Protein AF-A0A953DQW0-F1 (afdb_monomer)

Sequence (129 aa):
MPAALTRDTVSGEALFILKNLRENGRLGRSNKLADVKSALEPAVSLEFDTYFFFLRKFHYIAMDREAQLRLTPEGEKVIDGEGYDRFAGEVGDFFAEHLQPEEATHSDGEVVLPPPPPPEVLIEEPAMP

Nearest PDB structures (foldseek):
  3vb2-assembly1_B  TM=6.790E-01  e=1.278E+00  Escherichia coli K-12
  4aih-assembly1_B  TM=5.458E-01  e=1.010E+00  Yersinia pseudotuberculosis YPIII
  7pgj-assembly1_A-2  TM=5.811E-01  e=1.525E+00  Streptomyces peucetius
  7phf-assembly1_A  TM=5.642E-01  e=1.525E+00  Streptomyces peucetius
  6jhm-assembly1_B  TM=2.152E-01  e=1.438E+00  Ralstonia pickettii DTP0602

pLDDT: mean 78.78, std 16.94, range [38.53, 92.81]

Structure (mmCIF, N/CA/C/O backbone):
data_AF-A0A953DQW0-F1
#
_entry.id   AF-A0A953DQW0-F1
#
loop_
_atom_site.group_PDB
_atom_site.id
_atom_site.type_symbol
_atom_site.label_atom_id
_atom_site.label_alt_id
_atom_site.label_comp_id
_atom_site.label_asym_id
_atom_site.label_entity_id
_atom_site.label_seq_id
_atom_site.pdbx_PDB_ins_code
_atom_site.Cartn_x
_atom_site.Cartn_y
_ato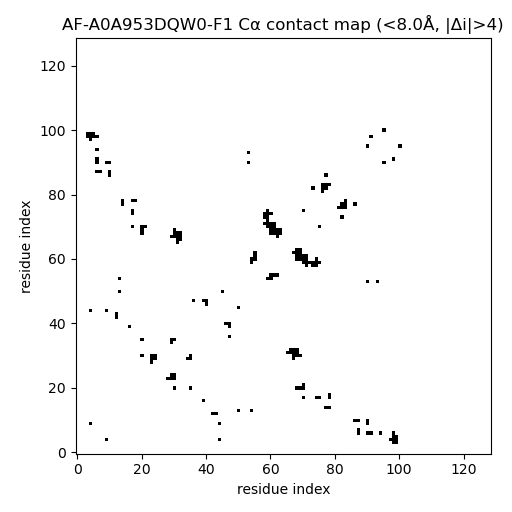m_site.Cartn_z
_atom_site.occupancy
_atom_site.B_iso_or_equiv
_atom_site.auth_seq_id
_atom_site.auth_comp_id
_atom_site.auth_asym_id
_atom_site.auth_atom_id
_atom_site.pdbx_PDB_model_num
ATOM 1 N N . MET A 1 1 ? 14.244 12.041 -17.754 1.00 39.19 1 MET A N 1
ATOM 2 C CA . MET A 1 1 ? 14.339 10.570 -17.761 1.00 39.19 1 MET A CA 1
ATOM 3 C C . MET A 1 1 ? 13.188 10.083 -16.893 1.00 39.19 1 MET A C 1
ATOM 5 O O . MET A 1 1 ? 13.260 10.339 -15.696 1.00 39.19 1 MET A O 1
ATOM 9 N N . PRO A 1 2 ? 12.079 9.560 -17.445 1.00 44.84 2 PRO A N 1
ATOM 10 C CA . PRO A 1 2 ? 11.058 8.941 -16.603 1.00 44.84 2 PRO A CA 1
ATOM 11 C C . PRO A 1 2 ? 11.724 7.763 -15.884 1.00 44.84 2 PRO A C 1
ATOM 13 O O . PRO A 1 2 ? 12.378 6.946 -16.531 1.00 44.84 2 PRO A O 1
ATOM 16 N N . ALA A 1 3 ? 11.681 7.753 -14.553 1.00 51.34 3 ALA A N 1
ATOM 17 C CA . ALA A 1 3 ? 12.229 6.653 -13.777 1.00 51.34 3 ALA A CA 1
ATOM 18 C C . ALA A 1 3 ? 11.446 5.391 -14.153 1.00 51.34 3 ALA A C 1
ATOM 20 O O . ALA A 1 3 ? 10.222 5.380 -14.031 1.00 51.34 3 ALA A O 1
ATOM 21 N N . ALA A 1 4 ? 12.142 4.373 -14.660 1.00 61.75 4 ALA A N 1
ATOM 22 C CA . ALA A 1 4 ? 11.546 3.068 -14.889 1.00 61.75 4 ALA A CA 1
ATOM 23 C C . ALA A 1 4 ? 10.938 2.600 -13.564 1.00 61.75 4 ALA A C 1
ATOM 25 O O . ALA A 1 4 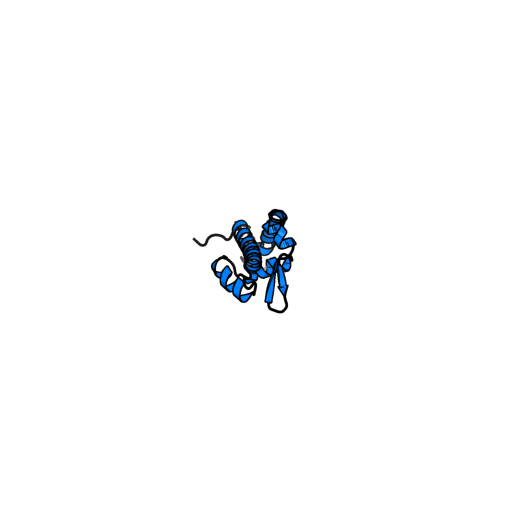? 11.622 2.577 -12.537 1.00 61.75 4 ALA A O 1
ATOM 26 N N . LEU A 1 5 ? 9.641 2.310 -13.573 1.00 76.38 5 LEU A N 1
ATOM 27 C CA . LEU A 1 5 ? 8.954 1.848 -12.383 1.00 76.38 5 LEU A CA 1
ATOM 28 C C . LEU A 1 5 ? 9.442 0.430 -12.083 1.00 76.38 5 LEU A C 1
ATOM 30 O O . LEU A 1 5 ? 9.206 -0.486 -12.870 1.00 76.38 5 LEU A O 1
ATOM 34 N N . THR A 1 6 ? 10.162 0.260 -10.976 1.00 83.62 6 THR A N 1
ATOM 35 C CA . THR A 1 6 ? 10.716 -1.034 -10.571 1.00 83.62 6 THR A CA 1
ATOM 36 C C . THR A 1 6 ? 9.835 -1.701 -9.524 1.00 83.62 6 THR A C 1
ATOM 38 O O . THR A 1 6 ? 9.086 -1.046 -8.793 1.00 83.62 6 THR A O 1
ATOM 41 N N . ARG A 1 7 ? 9.954 -3.028 -9.410 1.00 84.81 7 ARG A N 1
ATOM 42 C CA . ARG A 1 7 ? 9.222 -3.821 -8.414 1.00 84.81 7 ARG A CA 1
ATOM 43 C C . ARG A 1 7 ? 9.473 -3.316 -6.996 1.00 84.81 7 ARG A C 1
ATOM 45 O O . ARG A 1 7 ? 8.535 -3.272 -6.205 1.00 84.81 7 ARG A O 1
ATOM 52 N N . ASP A 1 8 ? 10.701 -2.914 -6.683 1.00 85.00 8 ASP A N 1
ATOM 53 C CA . ASP A 1 8 ? 11.058 -2.325 -5.391 1.00 85.00 8 ASP A CA 1
ATOM 54 C C . ASP A 1 8 ? 10.313 -1.015 -5.119 1.00 85.00 8 ASP A C 1
ATOM 56 O O . ASP A 1 8 ? 9.802 -0.831 -4.013 1.00 85.00 8 ASP A O 1
ATOM 60 N N . THR A 1 9 ? 10.177 -0.137 -6.120 1.00 87.31 9 THR A N 1
ATOM 61 C CA . THR A 1 9 ? 9.404 1.107 -5.986 1.00 87.31 9 THR A CA 1
ATOM 62 C C . THR A 1 9 ? 7.944 0.802 -5.665 1.00 87.31 9 THR A C 1
ATOM 64 O O . THR A 1 9 ? 7.440 1.252 -4.637 1.00 87.31 9 THR A O 1
ATOM 67 N N . VAL A 1 10 ? 7.295 -0.043 -6.471 1.00 88.31 10 VAL A N 1
ATOM 68 C CA . VAL A 1 10 ? 5.877 -0.399 -6.289 1.00 88.31 10 VAL A CA 1
ATOM 69 C C . VAL A 1 10 ? 5.648 -1.112 -4.955 1.00 88.31 10 VAL A C 1
ATOM 71 O O . VAL A 1 10 ? 4.675 -0.833 -4.256 1.00 88.31 10 VAL A O 1
ATOM 74 N N . SER A 1 11 ? 6.563 -2.002 -4.561 1.00 89.81 11 SER A N 1
ATOM 75 C CA . SER A 1 11 ? 6.496 -2.708 -3.276 1.00 89.81 11 SER A CA 1
ATOM 76 C C . SER A 1 11 ? 6.630 -1.736 -2.103 1.00 89.81 11 SER A C 1
ATOM 78 O O . SER A 1 11 ? 5.873 -1.828 -1.136 1.00 89.81 11 SER A O 1
ATOM 80 N N . GLY A 1 12 ? 7.554 -0.776 -2.195 1.00 89.38 12 GLY A N 1
ATOM 81 C CA . GLY A 1 12 ? 7.746 0.266 -1.190 1.00 89.38 12 GLY A CA 1
ATOM 82 C C . GLY A 1 12 ? 6.529 1.179 -1.052 1.00 89.38 12 GLY A C 1
ATOM 83 O O . GLY A 1 12 ? 6.101 1.468 0.065 1.00 89.38 12 GLY A O 1
ATOM 84 N N . GLU A 1 13 ? 5.929 1.576 -2.172 1.00 91.31 13 GLU A N 1
ATOM 85 C CA . GLU A 1 13 ? 4.714 2.395 -2.224 1.00 91.31 13 GLU A CA 1
ATOM 86 C C . GLU A 1 13 ? 3.497 1.647 -1.665 1.00 91.31 13 GLU A C 1
ATOM 88 O O . GLU A 1 13 ? 2.770 2.170 -0.821 1.00 91.31 13 GLU A O 1
ATOM 93 N N . ALA A 1 14 ? 3.308 0.384 -2.050 1.00 90.81 14 ALA A N 1
ATOM 94 C CA . ALA A 1 14 ? 2.233 -0.452 -1.530 1.00 90.81 14 ALA A CA 1
ATOM 95 C C . ALA A 1 14 ? 2.374 -0.681 -0.010 1.00 90.81 14 ALA A C 1
ATOM 97 O O . ALA A 1 14 ? 1.395 -0.589 0.737 1.00 90.81 14 ALA A O 1
ATOM 98 N N . LEU A 1 15 ? 3.601 -0.899 0.476 1.00 91.56 15 LEU A N 1
ATOM 99 C CA . LEU A 1 15 ? 3.903 -0.979 1.906 1.00 91.56 15 LEU A CA 1
ATOM 100 C C . LEU A 1 15 ? 3.646 0.358 2.619 1.00 91.56 15 LEU A C 1
ATOM 102 O O . LEU A 1 15 ? 3.161 0.380 3.753 1.00 91.56 15 LEU A O 1
ATOM 106 N N . PHE A 1 16 ? 3.963 1.476 1.966 1.00 91.19 16 PHE A N 1
ATOM 107 C CA . PHE A 1 16 ? 3.704 2.814 2.487 1.00 91.19 16 PHE A CA 1
ATOM 108 C C . PHE A 1 16 ? 2.205 3.059 2.678 1.00 91.19 16 PHE A C 1
ATOM 110 O O . PHE A 1 16 ? 1.812 3.546 3.738 1.00 91.19 16 PHE A O 1
ATOM 117 N N . ILE A 1 17 ? 1.359 2.631 1.733 1.00 91.81 17 ILE A N 1
ATOM 118 C CA . ILE A 1 17 ? -0.105 2.687 1.877 1.00 91.81 17 ILE A CA 1
ATOM 119 C C . ILE A 1 17 ? -0.557 1.920 3.128 1.00 91.81 17 ILE A C 1
ATOM 121 O O . ILE A 1 17 ? -1.306 2.454 3.949 1.00 91.81 17 ILE A O 1
ATOM 125 N N . LEU A 1 18 ? -0.068 0.692 3.325 1.00 91.94 18 LEU A N 1
ATOM 126 C CA . LEU A 1 18 ? -0.409 -0.128 4.494 1.00 91.94 18 LEU A CA 1
ATOM 127 C C . LEU A 1 18 ? 0.016 0.536 5.815 1.00 91.94 18 LEU A C 1
ATOM 129 O O . LEU A 1 18 ? -0.775 0.614 6.761 1.00 91.94 18 LEU A O 1
ATOM 133 N N . LYS A 1 19 ? 1.242 1.070 5.871 1.00 91.81 19 LYS A N 1
ATOM 134 C CA . LYS A 1 19 ? 1.753 1.827 7.027 1.00 91.81 19 LYS A CA 1
ATOM 135 C C . LYS A 1 19 ? 0.909 3.067 7.311 1.00 91.81 19 LYS A C 1
ATOM 137 O O . LYS A 1 19 ? 0.570 3.312 8.468 1.00 91.81 19 LYS A O 1
ATOM 142 N N . ASN A 1 20 ? 0.514 3.799 6.272 1.00 91.62 20 ASN A N 1
ATOM 143 C CA . ASN A 1 20 ? -0.323 4.986 6.400 1.00 91.62 20 ASN A CA 1
ATOM 144 C C . ASN A 1 20 ? -1.701 4.646 6.987 1.00 91.62 20 ASN A C 1
ATOM 146 O O . ASN A 1 20 ? -2.146 5.307 7.921 1.00 91.62 20 ASN A O 1
ATOM 150 N N . LEU A 1 21 ? -2.336 3.561 6.529 1.00 91.12 21 LEU A N 1
ATOM 151 C CA . LEU A 1 21 ? -3.609 3.081 7.083 1.00 91.12 21 LEU A CA 1
ATOM 152 C C . LEU A 1 21 ? -3.506 2.722 8.573 1.00 91.12 21 LEU A C 1
ATOM 154 O O . LEU A 1 21 ? -4.397 3.077 9.356 1.00 91.12 21 LEU A O 1
ATOM 158 N N . ARG A 1 22 ? -2.419 2.047 8.974 1.00 91.12 22 ARG A N 1
ATOM 159 C CA . ARG A 1 22 ? -2.119 1.727 10.381 1.00 91.12 22 ARG A CA 1
ATOM 160 C C . ARG A 1 22 ? -1.932 2.994 11.211 1.00 91.12 22 ARG A C 1
ATOM 162 O O . ARG A 1 22 ? -2.523 3.120 12.283 1.00 91.12 22 ARG A O 1
ATOM 169 N N . GLU A 1 23 ? -1.126 3.939 10.728 1.00 91.44 23 GLU A N 1
ATOM 170 C CA . GLU A 1 23 ? -0.886 5.208 11.418 1.00 91.44 23 GLU A CA 1
ATOM 171 C C . GLU A 1 23 ? -2.153 6.043 11.549 1.00 91.44 23 GLU A C 1
ATOM 173 O O . GLU A 1 23 ? -2.442 6.529 12.640 1.00 91.44 23 GLU A O 1
ATOM 178 N N . ASN A 1 24 ? -2.942 6.165 10.485 1.00 89.75 24 ASN A N 1
ATOM 179 C CA . ASN A 1 24 ? -4.212 6.875 10.518 1.00 89.75 24 ASN A CA 1
ATOM 180 C C . ASN A 1 24 ? -5.170 6.246 11.529 1.00 89.75 24 ASN A C 1
ATOM 182 O O . ASN A 1 24 ? -5.758 6.967 12.332 1.00 89.75 24 ASN A O 1
ATOM 186 N N . GLY A 1 25 ? -5.254 4.912 11.569 1.00 86.31 25 GLY A N 1
ATOM 187 C CA . GLY A 1 25 ? -6.024 4.198 12.588 1.00 86.31 25 GLY A CA 1
ATOM 188 C C . GLY A 1 25 ? -5.546 4.515 14.009 1.00 86.31 25 GLY A C 1
ATOM 189 O O . GLY A 1 25 ? -6.361 4.785 14.889 1.00 86.31 25 GLY A O 1
ATOM 190 N N . ARG A 1 26 ? -4.226 4.564 14.227 1.00 88.12 26 ARG A N 1
ATOM 191 C CA . ARG A 1 26 ? -3.621 4.886 15.531 1.00 88.12 26 ARG A CA 1
ATOM 192 C C . ARG A 1 26 ? -3.821 6.348 15.944 1.00 88.12 26 ARG A C 1
ATOM 194 O O . ARG A 1 26 ? -3.983 6.633 17.125 1.00 88.12 26 ARG A O 1
ATOM 201 N N . LEU A 1 27 ? -3.780 7.267 14.984 1.00 88.25 27 LEU A N 1
ATOM 202 C CA . LEU A 1 27 ? -3.949 8.708 15.188 1.00 88.25 27 LEU A CA 1
ATOM 203 C C . LEU A 1 27 ? -5.426 9.136 15.214 1.00 88.25 27 LEU A C 1
ATOM 205 O O . LEU A 1 27 ? -5.706 10.312 15.435 1.00 88.25 27 LEU A O 1
ATOM 209 N N . GLY A 1 28 ? -6.364 8.215 14.967 1.00 83.94 28 GLY A 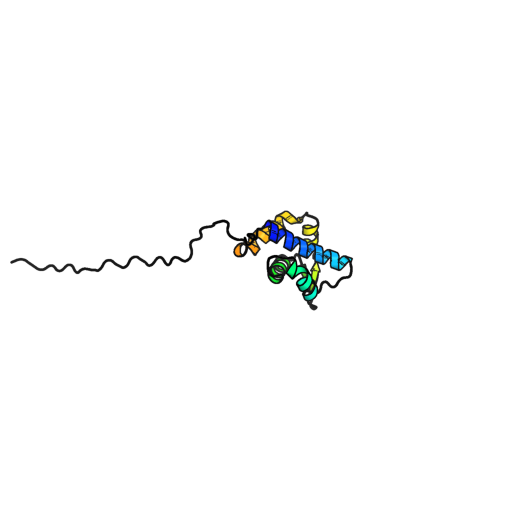N 1
ATOM 210 C CA . GLY A 1 28 ? -7.792 8.523 14.853 1.00 83.94 28 GLY A CA 1
ATOM 211 C C . GLY A 1 28 ? -8.148 9.341 13.606 1.00 83.94 28 GLY A C 1
ATOM 212 O O . GLY A 1 28 ? -9.163 10.034 13.596 1.00 83.94 28 GLY A O 1
ATOM 213 N N . ARG A 1 29 ? -7.313 9.296 12.562 1.00 86.75 29 ARG A N 1
ATOM 214 C CA . ARG A 1 29 ? -7.582 9.930 11.265 1.00 86.75 29 ARG A CA 1
ATOM 215 C C . ARG A 1 29 ? -8.549 9.091 10.432 1.00 86.75 29 ARG A C 1
ATOM 217 O O . ARG A 1 29 ? -8.706 7.886 10.630 1.00 86.75 29 ARG A O 1
ATOM 224 N N . SER A 1 30 ? -9.202 9.746 9.476 1.00 83.88 30 SER A N 1
ATOM 225 C CA . SER A 1 30 ? -10.180 9.096 8.606 1.00 83.88 30 SER A CA 1
ATOM 226 C C . SER A 1 30 ? -9.494 8.171 7.606 1.00 83.88 30 SER A C 1
ATOM 228 O O . SER A 1 30 ? -8.905 8.627 6.640 1.00 83.88 30 SER A O 1
ATOM 230 N N . ASN A 1 31 ? -9.678 6.861 7.752 1.00 90.38 31 ASN A N 1
ATOM 231 C CA . ASN A 1 31 ? -9.301 5.885 6.722 1.00 90.38 31 ASN A CA 1
ATOM 232 C C . ASN A 1 31 ? -10.339 5.794 5.591 1.00 90.38 31 ASN A C 1
ATOM 234 O O . ASN A 1 31 ? -10.612 4.716 5.065 1.00 90.38 31 ASN A O 1
ATOM 238 N N . LYS A 1 32 ? -10.981 6.909 5.234 1.00 91.31 32 LYS A N 1
ATOM 239 C CA . LYS A 1 32 ? -11.910 6.932 4.100 1.00 91.31 32 LYS A CA 1
ATOM 240 C C . LYS A 1 32 ? -11.106 6.872 2.814 1.00 91.31 32 LYS A C 1
ATOM 242 O O . LYS A 1 32 ? -10.129 7.600 2.679 1.00 91.31 32 LYS A O 1
ATOM 247 N N . LEU A 1 33 ? -11.564 6.067 1.859 1.00 89.81 33 LEU A N 1
ATOM 248 C CA . LEU A 1 33 ? -10.918 5.892 0.561 1.00 89.81 33 LEU A CA 1
ATOM 249 C C . LEU A 1 33 ? -10.584 7.238 -0.092 1.00 89.81 33 LEU A C 1
ATOM 251 O O . LEU A 1 33 ? -9.472 7.405 -0.557 1.00 89.81 33 LEU A O 1
ATOM 255 N N . ALA A 1 34 ? -11.503 8.207 -0.067 1.00 90.56 34 ALA A N 1
ATOM 256 C CA . ALA A 1 34 ? -11.286 9.530 -0.657 1.00 90.56 34 ALA A CA 1
ATOM 257 C C . ALA A 1 34 ? -10.142 10.324 0.003 1.00 90.56 34 ALA A C 1
ATOM 259 O O . ALA A 1 34 ? -9.375 10.979 -0.695 1.00 90.56 34 ALA A O 1
ATOM 260 N N . ASP A 1 35 ? -10.021 10.255 1.331 1.00 89.69 35 ASP A N 1
ATOM 261 C CA . ASP A 1 35 ? -8.984 10.967 2.089 1.00 89.69 35 ASP A CA 1
ATOM 262 C C . ASP A 1 35 ? -7.618 10.309 1.870 1.00 89.69 35 ASP A C 1
ATOM 264 O O . ASP A 1 35 ? -6.653 10.963 1.486 1.00 89.69 35 ASP A O 1
ATOM 268 N N . VAL A 1 36 ? -7.582 8.979 1.997 1.00 90.12 36 VAL A N 1
ATOM 269 C CA . VAL A 1 36 ? -6.384 8.166 1.768 1.00 90.12 36 VAL A CA 1
ATOM 270 C C . VAL A 1 36 ? -5.909 8.299 0.323 1.00 90.12 36 VAL A C 1
ATOM 272 O O . VAL A 1 36 ? -4.722 8.510 0.098 1.00 90.12 36 VAL A O 1
ATOM 275 N N . LYS A 1 37 ? -6.828 8.244 -0.648 1.00 90.00 37 LYS A N 1
ATOM 276 C CA . LYS A 1 37 ? -6.538 8.475 -2.064 1.00 90.00 37 LYS A CA 1
ATOM 277 C C . LYS A 1 37 ? -5.945 9.865 -2.249 1.00 90.00 37 LYS A C 1
ATOM 279 O O . LYS A 1 37 ? -4.811 9.961 -2.678 1.00 90.00 37 LYS A O 1
ATOM 284 N N . SER A 1 38 ? -6.623 10.929 -1.821 1.00 90.12 38 SER A N 1
ATOM 285 C CA . SER A 1 38 ? -6.111 12.296 -1.999 1.00 90.12 38 SER A CA 1
ATOM 286 C C . SER A 1 38 ? -4.761 12.550 -1.312 1.00 90.12 38 SER A C 1
ATOM 288 O O . SER A 1 38 ? -3.998 13.392 -1.781 1.00 90.12 38 SER A O 1
ATOM 290 N N . ALA A 1 39 ? -4.468 11.866 -0.202 1.00 88.62 39 ALA A N 1
ATOM 291 C CA . ALA A 1 39 ? -3.211 12.009 0.527 1.00 88.62 39 ALA A CA 1
ATOM 292 C C . ALA A 1 39 ? -2.060 11.198 -0.088 1.00 88.62 39 ALA A C 1
ATOM 294 O O . ALA A 1 39 ? -0.915 11.648 -0.057 1.00 88.62 39 ALA A O 1
ATOM 295 N N . LEU A 1 40 ? -2.350 10.004 -0.617 1.00 88.88 40 LEU A N 1
ATOM 296 C CA . LEU A 1 40 ? -1.344 9.071 -1.131 1.00 88.88 40 LEU A CA 1
ATOM 297 C C . LEU A 1 40 ? -1.146 9.164 -2.641 1.00 88.88 40 LEU A C 1
ATOM 299 O O . LEU A 1 40 ? -0.062 8.850 -3.104 1.00 88.88 40 LEU A O 1
ATOM 303 N N . GLU A 1 41 ? -2.131 9.649 -3.393 1.00 87.50 41 GLU A N 1
ATOM 304 C CA . GLU A 1 41 ? -2.062 9.892 -4.839 1.00 87.50 41 GLU A CA 1
ATOM 305 C C . GLU A 1 41 ? -0.846 10.731 -5.279 1.00 87.50 41 GLU A C 1
ATOM 307 O O . GLU A 1 41 ? -0.207 10.338 -6.247 1.00 87.50 41 GLU A O 1
ATOM 312 N N . PRO A 1 42 ? -0.419 11.804 -4.576 1.00 87.06 42 PRO A N 1
ATOM 313 C CA . PRO A 1 42 ? 0.829 12.499 -4.914 1.00 87.06 42 PRO A CA 1
ATOM 314 C C . PRO A 1 42 ? 2.104 11.777 -4.438 1.00 87.06 42 PRO A C 1
ATOM 316 O O . PRO A 1 42 ? 3.205 12.202 -4.784 1.00 87.06 42 PRO A O 1
ATOM 319 N N . ALA A 1 43 ? 1.979 10.747 -3.597 1.00 83.94 43 ALA A N 1
ATOM 320 C CA . ALA A 1 43 ? 3.095 10.009 -3.003 1.00 83.94 43 ALA A CA 1
ATOM 321 C C . ALA A 1 43 ? 3.396 8.682 -3.718 1.00 83.94 43 ALA A C 1
ATOM 323 O O . ALA A 1 43 ? 4.409 8.057 -3.408 1.00 83.94 43 ALA A O 1
ATOM 324 N N . VAL A 1 44 ? 2.525 8.256 -4.635 1.00 86.31 44 VAL A N 1
ATOM 325 C CA . VAL A 1 44 ? 2.688 7.043 -5.437 1.00 86.31 44 VAL A CA 1
ATOM 326 C C . VAL A 1 44 ? 2.912 7.381 -6.908 1.00 86.31 44 VAL A C 1
ATOM 328 O O . VAL A 1 44 ? 2.478 8.418 -7.404 1.00 86.31 44 VAL A O 1
ATOM 331 N N . SER A 1 45 ? 3.602 6.490 -7.608 1.00 84.19 45 SER A N 1
ATOM 332 C CA . SER A 1 45 ? 3.969 6.656 -9.013 1.00 84.19 45 SER A CA 1
ATOM 333 C C . SER A 1 45 ? 2.879 6.159 -9.970 1.00 84.19 45 SER A C 1
ATOM 335 O O . SER A 1 45 ? 2.783 6.659 -11.089 1.00 84.19 45 SER A O 1
ATOM 337 N N . LEU A 1 46 ? 2.057 5.190 -9.545 1.00 85.12 46 LEU A N 1
ATOM 338 C CA . LEU A 1 46 ? 0.871 4.718 -10.276 1.00 85.12 46 LEU A CA 1
ATOM 339 C C . LEU A 1 46 ? -0.426 5.240 -9.651 1.00 85.12 46 LEU A C 1
ATOM 341 O O . LEU A 1 46 ? -0.434 5.800 -8.560 1.00 85.12 46 LEU A O 1
ATOM 345 N N . GLU A 1 47 ? -1.552 4.997 -10.320 1.00 88.31 47 GLU A N 1
ATOM 346 C CA . GLU A 1 47 ? -2.865 5.311 -9.764 1.00 88.31 47 GLU A CA 1
ATOM 347 C C . GLU A 1 47 ? -3.115 4.550 -8.455 1.00 88.31 47 GLU A C 1
ATOM 349 O O . GLU A 1 47 ? -2.924 3.332 -8.367 1.00 88.31 47 GLU A O 1
ATOM 354 N N . PHE A 1 48 ? -3.599 5.265 -7.434 1.00 89.88 48 PHE A N 1
ATOM 355 C CA . PHE A 1 48 ? -3.936 4.677 -6.135 1.00 89.88 48 PHE A CA 1
ATOM 356 C C . PHE A 1 48 ? -4.917 3.502 -6.271 1.00 89.88 48 PHE A C 1
ATOM 358 O O . PHE A 1 48 ? -4.812 2.521 -5.535 1.00 89.88 48 PHE A O 1
ATOM 365 N N . ASP A 1 49 ? -5.844 3.577 -7.231 1.00 89.50 49 ASP A N 1
ATOM 366 C CA . ASP A 1 49 ? -6.805 2.511 -7.511 1.00 89.50 49 ASP A CA 1
ATOM 367 C C . ASP A 1 49 ? -6.110 1.182 -7.838 1.00 89.50 49 ASP A C 1
ATOM 369 O O . ASP A 1 49 ? -6.531 0.142 -7.334 1.00 89.50 49 ASP A O 1
ATOM 373 N N . THR A 1 50 ? -5.000 1.199 -8.581 1.00 89.94 50 THR A N 1
ATOM 374 C CA . THR A 1 50 ? -4.228 -0.007 -8.922 1.00 89.94 50 THR A CA 1
ATOM 375 C C . THR A 1 50 ? -3.662 -0.676 -7.670 1.00 89.94 50 THR A C 1
ATOM 377 O O . THR A 1 50 ? -3.832 -1.883 -7.474 1.00 89.94 50 THR A O 1
ATOM 380 N N . TYR A 1 51 ? -3.070 0.103 -6.758 1.00 90.75 51 TYR A N 1
ATOM 381 C CA . TYR A 1 51 ? -2.605 -0.418 -5.469 1.00 90.75 51 TYR A CA 1
ATOM 382 C C . TYR A 1 51 ? -3.763 -0.882 -4.586 1.00 90.75 51 TYR A C 1
ATOM 384 O O . TYR A 1 51 ? -3.664 -1.914 -3.926 1.00 90.75 51 TYR A O 1
ATOM 392 N N . PHE A 1 52 ? -4.884 -0.162 -4.575 1.00 90.94 52 PHE A N 1
ATOM 393 C CA . PHE A 1 52 ? -6.070 -0.560 -3.825 1.00 90.94 52 PHE A CA 1
ATOM 394 C C . PHE A 1 52 ? -6.622 -1.906 -4.312 1.00 90.94 52 PHE A C 1
ATOM 396 O O . PHE A 1 52 ? -6.930 -2.775 -3.491 1.00 90.94 52 PHE A O 1
ATOM 403 N N . PHE A 1 53 ? -6.709 -2.111 -5.629 1.00 90.56 53 PHE A N 1
ATOM 404 C CA . PHE A 1 53 ? -7.133 -3.381 -6.214 1.00 90.56 53 PHE A CA 1
ATOM 405 C C . PHE A 1 53 ? -6.187 -4.514 -5.844 1.00 90.56 53 PHE A C 1
ATOM 407 O O . PHE A 1 53 ? -6.667 -5.567 -5.429 1.00 90.56 53 PHE A O 1
ATOM 414 N N . PHE A 1 54 ? -4.875 -4.287 -5.917 1.00 91.62 54 PHE A N 1
ATOM 415 C CA . PHE A 1 54 ? -3.871 -5.240 -5.454 1.00 91.62 54 PHE A CA 1
ATOM 416 C C . PHE A 1 54 ? -4.098 -5.616 -3.980 1.00 91.62 54 PHE A C 1
ATOM 418 O O . PHE A 1 54 ? -4.362 -6.774 -3.653 1.00 91.62 54 PHE A O 1
ATOM 425 N N . LEU A 1 55 ? -4.099 -4.626 -3.085 1.00 92.31 55 LEU A N 1
ATOM 426 C CA . LEU A 1 55 ? -4.232 -4.849 -1.646 1.00 92.31 55 LEU A CA 1
ATOM 427 C C . LEU A 1 55 ? -5.552 -5.546 -1.283 1.00 92.31 55 LEU A C 1
ATOM 429 O O . LEU A 1 55 ? -5.593 -6.349 -0.350 1.00 92.31 55 LEU A O 1
ATOM 433 N N . ARG A 1 56 ? -6.633 -5.262 -2.017 1.00 90.50 56 ARG A N 1
ATOM 434 C CA . ARG A 1 56 ? -7.934 -5.909 -1.828 1.00 90.50 56 ARG A CA 1
ATOM 435 C C . ARG A 1 56 ? -7.975 -7.325 -2.406 1.00 90.50 56 ARG A C 1
ATOM 437 O O . ARG A 1 56 ? -8.566 -8.200 -1.778 1.00 90.50 56 ARG A O 1
ATOM 444 N N . LYS A 1 57 ? -7.370 -7.558 -3.575 1.00 90.06 57 LYS A N 1
ATOM 445 C CA . LYS A 1 57 ? -7.307 -8.870 -4.243 1.00 90.06 57 LYS A CA 1
ATOM 446 C C . LYS A 1 57 ? -6.568 -9.894 -3.386 1.00 90.06 57 LYS A C 1
ATOM 448 O O . LYS A 1 57 ? -7.031 -11.021 -3.262 1.00 90.06 57 LYS A O 1
ATOM 453 N N . PHE A 1 58 ? -5.475 -9.477 -2.755 1.00 90.25 58 PHE A N 1
ATOM 454 C CA . PHE A 1 58 ? -4.674 -10.318 -1.862 1.00 90.25 58 PHE A CA 1
ATOM 455 C C . PHE A 1 58 ? -5.094 -10.220 -0.389 1.00 90.25 58 PHE A C 1
ATOM 457 O O . PHE A 1 58 ? -4.374 -10.674 0.491 1.00 90.25 58 PHE A O 1
ATOM 464 N N . HIS A 1 59 ? -6.266 -9.640 -0.106 1.00 91.31 59 HIS A N 1
ATOM 465 C CA . HIS A 1 59 ? -6.850 -9.562 1.236 1.00 91.31 59 HIS A CA 1
ATOM 466 C C . HIS A 1 59 ? -5.991 -8.853 2.301 1.00 91.31 59 HIS A C 1
ATOM 468 O O . HIS A 1 59 ? -6.269 -8.984 3.488 1.00 91.31 59 HIS A O 1
ATOM 474 N N . TYR A 1 60 ? -5.014 -8.028 1.911 1.00 92.62 60 TYR A N 1
ATOM 475 C CA . TYR A 1 60 ? -4.223 -7.215 2.842 1.00 92.62 60 TYR A CA 1
ATOM 476 C C . TYR A 1 60 ? -5.039 -6.083 3.468 1.00 92.62 60 TYR A C 1
ATOM 478 O O . TYR A 1 60 ? -4.828 -5.725 4.632 1.00 92.62 60 TYR A O 1
ATOM 486 N N . ILE A 1 61 ? -6.012 -5.549 2.730 1.00 92.38 61 ILE A N 1
ATOM 487 C CA . ILE A 1 61 ? -6.970 -4.560 3.230 1.00 92.38 61 ILE A CA 1
ATOM 488 C C . ILE A 1 61 ? -8.403 -5.010 2.962 1.00 92.38 61 ILE A C 1
ATOM 490 O O . ILE A 1 61 ? -8.705 -5.685 1.978 1.00 92.38 61 ILE A O 1
ATOM 494 N N . ALA A 1 62 ? -9.308 -4.567 3.825 1.00 91.56 62 ALA A N 1
ATOM 495 C CA . ALA A 1 62 ? -10.742 -4.668 3.635 1.00 91.56 62 ALA A CA 1
ATOM 496 C C . ALA A 1 62 ? -11.335 -3.268 3.451 1.00 91.56 62 ALA A C 1
ATOM 498 O O . ALA A 1 62 ? -10.830 -2.290 3.997 1.00 91.56 62 ALA A O 1
ATOM 499 N N . MET A 1 63 ? -12.432 -3.166 2.706 1.00 90.81 63 MET A N 1
ATOM 500 C CA . MET A 1 63 ? -13.202 -1.928 2.597 1.00 90.81 63 MET A CA 1
ATOM 501 C C . MET A 1 63 ? -14.614 -2.180 3.104 1.00 90.81 63 MET A C 1
ATOM 503 O O . MET A 1 63 ? -15.278 -3.116 2.650 1.00 90.81 63 MET A O 1
ATOM 507 N N . ASP A 1 64 ? -15.056 -1.344 4.035 1.00 88.00 64 ASP A N 1
ATOM 508 C CA . ASP A 1 64 ? -16.411 -1.389 4.576 1.00 88.00 64 ASP A CA 1
ATOM 509 C C . ASP A 1 64 ? -17.4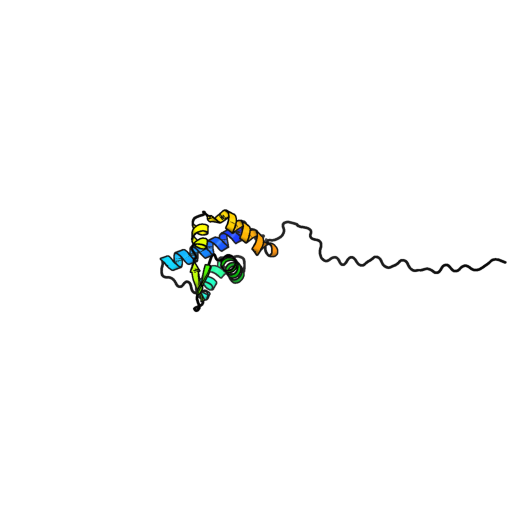24 -0.728 3.616 1.00 88.00 64 ASP A C 1
ATOM 511 O O . ASP A 1 64 ? -17.057 -0.133 2.598 1.00 88.00 64 ASP A O 1
ATOM 515 N N . ARG A 1 65 ? -18.717 -0.804 3.949 1.00 84.06 65 ARG A N 1
ATOM 516 C CA . ARG A 1 65 ? -19.823 -0.227 3.167 1.00 84.06 65 ARG A CA 1
ATOM 517 C C . ARG A 1 65 ? -19.732 1.294 3.031 1.00 84.06 65 ARG A C 1
ATOM 519 O O . ARG A 1 65 ? -20.275 1.850 2.086 1.00 84.06 65 ARG A O 1
ATOM 526 N N . GLU A 1 66 ? -19.016 1.954 3.935 1.00 86.50 66 GLU A N 1
ATOM 527 C CA . GLU A 1 66 ? -18.785 3.405 3.935 1.00 86.50 66 GLU A CA 1
ATOM 528 C C . GLU A 1 66 ? -17.526 3.828 3.153 1.00 86.50 66 GLU A C 1
ATOM 530 O O . GLU A 1 66 ? -17.029 4.940 3.333 1.00 86.50 66 GLU A O 1
ATOM 535 N N . ALA A 1 67 ? -16.968 2.941 2.319 1.00 88.19 67 ALA A N 1
ATOM 536 C CA . ALA A 1 67 ? -15.676 3.138 1.654 1.00 88.19 67 ALA A CA 1
ATOM 537 C C . ALA A 1 67 ? -14.531 3.417 2.648 1.00 88.19 67 ALA A C 1
ATOM 539 O O . ALA A 1 67 ? -13.591 4.157 2.361 1.00 88.19 67 ALA A O 1
ATOM 540 N N . GLN A 1 68 ? -14.615 2.828 3.842 1.00 89.69 68 GLN A N 1
ATOM 541 C CA . GLN A 1 68 ? -13.580 2.931 4.861 1.00 89.69 68 GLN A CA 1
A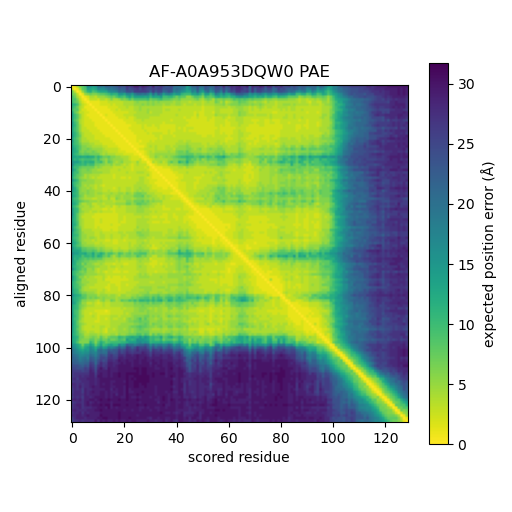TOM 542 C C . GLN A 1 68 ? -12.613 1.758 4.741 1.00 89.69 68 GLN A C 1
ATOM 544 O O . GLN A 1 68 ? -13.014 0.597 4.841 1.00 89.69 68 GLN A O 1
ATOM 549 N N . LEU A 1 69 ? -11.340 2.078 4.544 1.00 91.44 69 LEU A N 1
ATOM 550 C CA . LEU A 1 69 ? -10.252 1.122 4.487 1.00 91.44 69 LEU A CA 1
ATOM 551 C C . LEU A 1 69 ? -9.925 0.622 5.892 1.00 91.44 69 LEU A C 1
ATOM 553 O O . LEU A 1 69 ? -9.789 1.388 6.849 1.00 91.44 69 LEU A O 1
ATOM 557 N N . ARG A 1 70 ? -9.803 -0.693 6.011 1.00 89.50 70 ARG A N 1
ATOM 558 C CA . ARG A 1 70 ? -9.397 -1.389 7.223 1.00 89.50 70 ARG A CA 1
ATOM 559 C C . ARG A 1 70 ? -8.215 -2.275 6.904 1.00 89.50 70 ARG A C 1
ATOM 561 O O . ARG A 1 70 ? -8.241 -3.046 5.949 1.00 89.50 70 ARG A O 1
ATOM 568 N N . LEU A 1 71 ? -7.192 -2.159 7.732 1.00 91.19 71 LEU A N 1
ATOM 569 C CA . LEU A 1 71 ? -6.046 -3.041 7.670 1.00 91.19 71 LEU A CA 1
ATOM 570 C C . LEU A 1 71 ? -6.443 -4.419 8.206 1.00 91.19 71 LEU A C 1
ATOM 572 O O . LEU A 1 71 ? -7.155 -4.515 9.207 1.00 91.19 71 LEU A O 1
ATOM 576 N N . THR A 1 72 ? -6.027 -5.473 7.514 1.00 92.81 72 THR A N 1
ATOM 577 C CA . THR A 1 72 ? -6.252 -6.855 7.957 1.00 92.81 72 THR A CA 1
ATOM 578 C C . THR A 1 72 ? -5.021 -7.391 8.695 1.00 92.81 72 THR A C 1
ATOM 580 O O . THR A 1 72 ? -3.938 -6.811 8.573 1.00 92.81 72 THR A O 1
ATOM 583 N N . PRO A 1 73 ? -5.137 -8.535 9.395 1.00 90.44 73 PRO A N 1
ATOM 584 C CA . PRO A 1 73 ? -3.990 -9.168 10.040 1.00 90.44 73 PRO A CA 1
ATOM 585 C C . PRO A 1 73 ? -2.874 -9.549 9.058 1.00 90.44 73 PRO A C 1
ATOM 587 O O . PRO A 1 73 ? -1.705 -9.510 9.427 1.00 90.44 73 PRO A O 1
ATOM 590 N N . GLU A 1 74 ? -3.202 -9.914 7.810 1.00 89.94 74 GLU A N 1
ATOM 591 C CA . GLU A 1 74 ? -2.174 -10.174 6.791 1.00 89.94 74 GLU A CA 1
ATOM 592 C C . GLU A 1 74 ? -1.440 -8.890 6.402 1.00 89.94 74 GLU A C 1
ATOM 594 O O . GLU A 1 74 ? -0.216 -8.900 6.301 1.00 89.94 74 GLU A O 1
ATOM 599 N N . GLY A 1 75 ? -2.161 -7.775 6.253 1.00 90.56 75 GLY A N 1
ATOM 600 C CA . GLY A 1 75 ? -1.549 -6.470 6.001 1.00 90.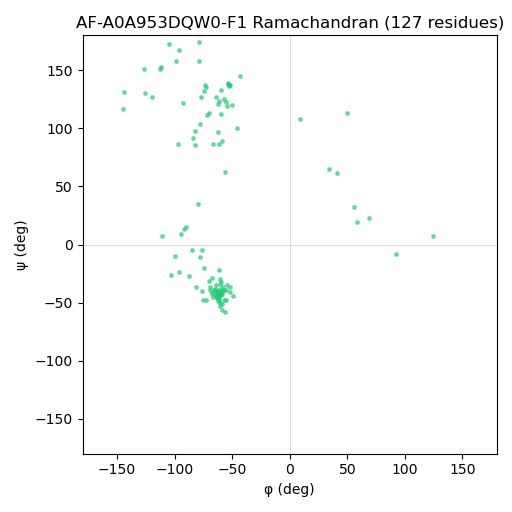56 75 GLY A CA 1
ATOM 601 C C . GLY A 1 75 ? -0.599 -6.044 7.124 1.00 90.56 75 GLY A C 1
ATOM 602 O O . GLY A 1 75 ? 0.496 -5.565 6.844 1.00 90.56 75 GLY A O 1
ATOM 603 N N . GLU A 1 76 ? -0.969 -6.273 8.389 1.00 90.50 76 GLU A N 1
ATOM 604 C CA . GLU A 1 76 ? -0.087 -5.992 9.533 1.00 90.50 76 GLU A CA 1
ATOM 605 C C . GLU A 1 76 ? 1.192 -6.833 9.513 1.00 90.50 76 GLU A C 1
ATOM 607 O O . GLU A 1 76 ? 2.281 -6.274 9.620 1.00 90.50 76 GLU A O 1
ATOM 612 N N . LYS A 1 77 ? 1.090 -8.144 9.258 1.00 90.69 77 LYS A N 1
ATOM 613 C CA . LYS A 1 77 ? 2.265 -9.028 9.150 1.00 90.69 77 LYS A CA 1
ATOM 614 C C . LYS A 1 77 ? 3.249 -8.589 8.070 1.00 90.69 77 LYS A C 1
ATOM 616 O O . LYS A 1 77 ? 4.458 -8.737 8.238 1.00 90.69 77 LYS A O 1
ATOM 621 N N . VAL A 1 78 ? 2.749 -8.066 6.951 1.00 91.00 78 VAL A N 1
ATOM 622 C CA . VAL A 1 78 ? 3.602 -7.516 5.888 1.00 91.00 78 VAL A CA 1
ATOM 623 C C . VAL A 1 78 ? 4.314 -6.248 6.366 1.00 91.00 78 VAL A C 1
ATOM 625 O O . VAL A 1 78 ? 5.511 -6.108 6.128 1.00 91.00 78 VAL A O 1
ATOM 628 N N . ILE A 1 79 ? 3.619 -5.353 7.079 1.00 90.56 79 ILE A N 1
ATOM 629 C CA . ILE A 1 79 ? 4.226 -4.141 7.661 1.00 90.56 79 ILE A CA 1
ATOM 630 C C . ILE A 1 79 ? 5.331 -4.494 8.664 1.00 90.56 79 ILE A C 1
ATOM 632 O O . ILE A 1 79 ? 6.369 -3.831 8.669 1.00 90.56 79 ILE A O 1
ATOM 636 N N . ASP A 1 80 ? 5.109 -5.514 9.496 1.00 89.38 80 ASP A N 1
ATOM 637 C CA . ASP A 1 80 ? 6.070 -5.973 10.507 1.00 89.38 80 ASP A CA 1
ATOM 638 C C . ASP A 1 80 ? 7.234 -6.791 9.901 1.00 89.38 80 ASP A C 1
ATOM 640 O O . ASP A 1 80 ? 8.196 -7.114 10.595 1.00 89.38 80 ASP A O 1
ATOM 644 N N . GLY A 1 81 ? 7.193 -7.072 8.592 1.00 85.31 81 GLY A N 1
ATOM 645 C CA . GLY A 1 81 ? 8.271 -7.714 7.833 1.00 85.31 81 GLY A CA 1
ATOM 646 C C . GLY A 1 81 ? 8.179 -9.239 7.740 1.00 85.31 81 GLY A C 1
ATOM 647 O O . GLY A 1 81 ? 8.901 -9.839 6.949 1.00 85.31 81 GLY A O 1
ATOM 648 N N . GLU A 1 82 ? 7.256 -9.872 8.466 1.00 87.94 82 GLU A N 1
ATOM 649 C CA . GLU A 1 82 ? 7.046 -11.330 8.454 1.00 87.94 82 GLU A CA 1
ATOM 650 C C . GLU A 1 82 ? 6.506 -11.847 7.108 1.00 87.94 82 GLU A C 1
ATOM 652 O O . GLU A 1 82 ? 6.763 -12.985 6.726 1.00 87.94 82 GLU A O 1
ATOM 657 N N . GLY A 1 83 ? 5.757 -11.013 6.380 1.00 83.38 83 GLY A N 1
ATOM 658 C CA . GLY A 1 83 ? 5.122 -11.369 5.104 1.00 83.38 83 GLY A CA 1
ATOM 659 C C . GLY A 1 83 ? 5.704 -10.679 3.870 1.00 83.38 83 GLY A C 1
ATOM 660 O O . GLY A 1 83 ? 5.115 -10.791 2.795 1.00 83.38 83 GLY A O 1
ATOM 661 N N . TYR A 1 84 ? 6.810 -9.938 4.011 1.00 86.94 84 TYR A N 1
ATOM 662 C CA . TYR A 1 84 ? 7.312 -9.062 2.947 1.00 86.94 84 TYR A CA 1
ATOM 663 C C . TYR A 1 84 ? 7.763 -9.826 1.697 1.00 86.94 84 TYR A C 1
ATOM 665 O O . TYR A 1 84 ? 7.484 -9.387 0.588 1.00 86.94 84 TYR A O 1
ATOM 673 N N . ASP A 1 85 ? 8.406 -10.984 1.859 1.00 87.88 85 ASP A N 1
ATOM 674 C CA . ASP A 1 85 ? 8.918 -11.779 0.734 1.00 87.88 85 ASP A CA 1
ATOM 675 C C . ASP A 1 85 ? 7.787 -12.235 -0.206 1.00 87.88 85 ASP A C 1
ATOM 677 O O . ASP A 1 85 ? 7.813 -11.978 -1.413 1.00 87.88 85 ASP A O 1
ATOM 681 N N . ARG A 1 86 ? 6.712 -12.784 0.381 1.00 89.94 86 ARG A N 1
ATOM 682 C CA . ARG A 1 86 ? 5.483 -13.141 -0.340 1.00 89.94 86 ARG A CA 1
ATOM 683 C C . ARG A 1 86 ? 4.849 -11.912 -0.977 1.00 89.94 86 ARG A C 1
ATOM 685 O O . ARG A 1 86 ? 4.559 -11.934 -2.164 1.00 89.94 86 ARG A O 1
ATOM 692 N N . PHE A 1 87 ? 4.669 -10.840 -0.209 1.00 90.50 87 PHE A N 1
ATOM 693 C CA . PHE A 1 87 ? 4.072 -9.598 -0.696 1.00 90.50 87 PHE A CA 1
ATOM 694 C C . PHE A 1 87 ? 4.811 -9.038 -1.911 1.00 90.50 87 PHE A C 1
ATOM 696 O O . PHE A 1 87 ? 4.186 -8.731 -2.920 1.00 90.50 87 PHE A O 1
ATOM 703 N N . ALA A 1 88 ? 6.140 -8.956 -1.845 1.00 88.31 88 ALA A N 1
ATO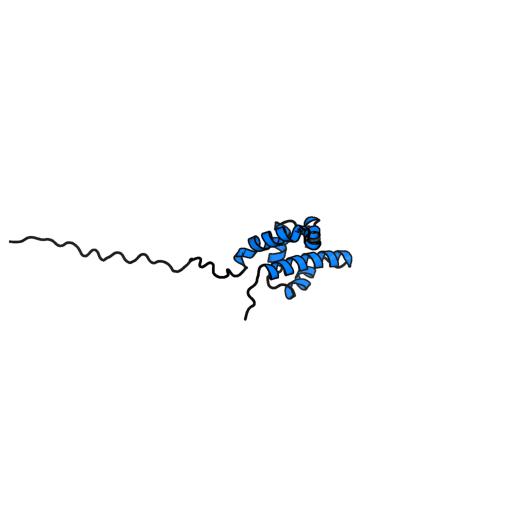M 704 C CA . ALA A 1 88 ? 6.952 -8.503 -2.959 1.00 88.31 88 ALA A CA 1
ATOM 705 C C . ALA A 1 88 ? 6.758 -9.416 -4.175 1.00 88.31 88 ALA A C 1
ATOM 707 O O . ALA A 1 88 ? 6.769 -8.924 -5.300 1.00 88.31 88 ALA A O 1
ATOM 708 N N . GLY A 1 89 ? 6.637 -10.734 -3.976 1.00 88.12 89 GLY A N 1
ATOM 709 C CA . GLY A 1 89 ? 6.334 -11.697 -5.041 1.00 88.12 89 GLY A CA 1
ATOM 710 C C . GLY A 1 89 ? 5.007 -11.393 -5.737 1.00 88.12 89 GLY A C 1
ATOM 711 O O . GLY A 1 89 ? 4.989 -11.212 -6.951 1.00 88.12 89 GLY A O 1
ATOM 712 N N . GLU A 1 90 ? 3.934 -11.224 -4.960 1.00 90.56 90 GLU A N 1
ATOM 713 C CA . GLU A 1 90 ? 2.599 -10.900 -5.482 1.00 90.56 90 GLU A CA 1
ATOM 714 C C . GLU A 1 90 ? 2.572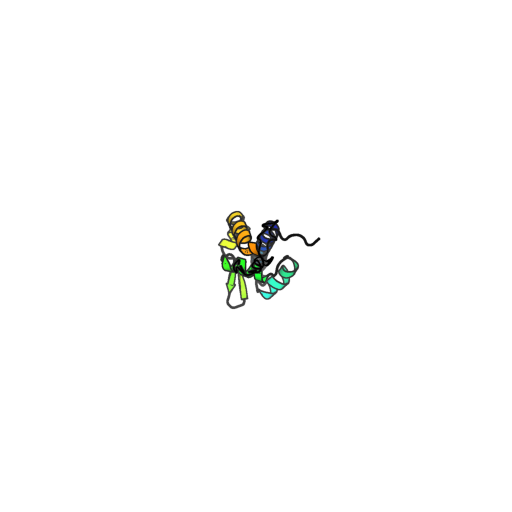 -9.524 -6.175 1.00 90.56 90 GLU A C 1
ATOM 716 O O . GLU A 1 90 ? 1.868 -9.350 -7.166 1.00 90.56 90 GLU A O 1
ATOM 721 N N . VAL A 1 91 ? 3.344 -8.540 -5.686 1.00 88.25 91 VAL A N 1
ATOM 722 C CA . VAL A 1 91 ? 3.518 -7.237 -6.359 1.00 88.25 91 VAL A CA 1
ATOM 723 C C . VAL A 1 91 ? 4.184 -7.429 -7.719 1.00 88.25 91 VAL A C 1
ATOM 725 O O . VAL A 1 91 ? 3.744 -6.844 -8.703 1.00 88.25 91 VAL A O 1
ATOM 728 N N . GLY A 1 92 ? 5.229 -8.255 -7.788 1.00 85.12 92 GLY A N 1
ATOM 729 C CA . GLY A 1 92 ? 5.903 -8.568 -9.045 1.00 85.12 92 GLY A CA 1
ATOM 730 C C . GLY A 1 92 ? 4.964 -9.199 -10.072 1.00 85.12 92 GLY A C 1
ATOM 731 O O . GLY A 1 92 ? 5.036 -8.837 -11.238 1.00 85.12 92 GLY A O 1
ATOM 732 N N . ASP A 1 93 ? 4.069 -10.083 -9.630 1.00 86.94 93 ASP A N 1
ATOM 733 C CA . ASP A 1 93 ? 3.095 -10.763 -10.490 1.00 86.94 93 ASP A CA 1
ATOM 734 C C . ASP A 1 93 ? 1.940 -9.836 -10.911 1.00 86.94 93 ASP A C 1
ATOM 736 O O . ASP A 1 93 ? 1.629 -9.710 -12.091 1.00 86.94 93 ASP A O 1
ATOM 740 N N . PHE A 1 94 ? 1.346 -9.104 -9.963 1.00 87.75 94 PHE A N 1
ATOM 741 C CA . PHE A 1 94 ? 0.200 -8.230 -10.232 1.00 87.75 94 PHE A CA 1
ATOM 742 C C . PHE A 1 94 ? 0.565 -7.005 -11.068 1.00 87.75 94 PHE A C 1
ATOM 744 O O . PHE A 1 94 ? -0.212 -6.580 -11.918 1.00 87.75 94 PHE A O 1
ATOM 751 N N . PHE A 1 95 ? 1.734 -6.418 -10.814 1.00 84.69 95 PHE A N 1
ATOM 752 C CA . PHE A 1 95 ? 2.215 -5.257 -11.552 1.00 84.69 95 PHE A CA 1
ATOM 753 C C . PHE A 1 95 ? 3.124 -5.653 -12.716 1.00 84.69 95 PHE A C 1
ATOM 755 O O . PHE A 1 95 ? 3.693 -4.760 -13.331 1.00 84.69 95 PHE A O 1
ATOM 762 N N . ALA A 1 96 ? 3.248 -6.940 -13.062 1.00 83.50 96 ALA A N 1
ATOM 763 C CA . ALA A 1 96 ? 4.084 -7.406 -14.173 1.00 83.50 96 ALA A CA 1
ATOM 764 C C . ALA A 1 96 ? 3.789 -6.670 -15.491 1.00 83.50 96 ALA A C 1
ATOM 766 O O . ALA A 1 96 ? 4.709 -6.365 -16.241 1.00 83.50 96 ALA A O 1
ATOM 767 N N . GLU A 1 97 ? 2.520 -6.338 -15.747 1.00 74.38 97 GLU A N 1
ATOM 768 C CA . GLU A 1 97 ? 2.090 -5.597 -16.943 1.00 74.38 97 GLU A CA 1
ATOM 769 C C . GLU A 1 97 ? 2.440 -4.097 -16.900 1.00 74.38 97 GLU A C 1
ATOM 771 O O . GLU A 1 97 ? 2.461 -3.428 -17.932 1.00 74.38 97 GLU A O 1
ATOM 776 N N . HIS A 1 98 ? 2.695 -3.548 -15.710 1.00 71.00 98 HIS A N 1
ATOM 777 C CA . HIS A 1 98 ? 3.017 -2.132 -15.485 1.00 71.00 98 HIS A CA 1
ATOM 778 C C . HIS A 1 98 ? 4.503 -1.883 -15.228 1.00 71.00 98 HIS A C 1
ATOM 780 O O . HIS A 1 98 ? 5.004 -0.783 -15.468 1.00 71.00 98 HIS A O 1
ATOM 786 N N . LEU A 1 99 ? 5.203 -2.892 -14.721 1.00 72.69 99 LEU A N 1
ATOM 787 C CA . LEU A 1 99 ? 6.647 -2.919 -14.636 1.00 72.69 99 LEU A CA 1
ATOM 788 C C . LEU A 1 99 ? 7.170 -2.915 -16.066 1.00 72.69 99 LEU A C 1
ATOM 790 O O . LEU A 1 99 ? 6.740 -3.727 -16.886 1.00 72.69 99 LEU A O 1
ATOM 794 N N . GLN A 1 100 ? 8.073 -1.984 -16.388 1.00 59.12 100 GLN A N 1
ATOM 795 C CA . GLN A 1 100 ? 8.723 -2.059 -17.688 1.00 59.12 100 GLN A CA 1
ATOM 796 C C . GLN A 1 100 ? 9.392 -3.432 -17.776 1.00 59.12 100 GLN A C 1
ATOM 798 O O . GLN A 1 100 ? 10.184 -3.762 -16.887 1.00 59.12 100 GLN A O 1
ATOM 803 N N . PRO A 1 101 ? 9.104 -4.232 -18.814 1.00 48.09 101 PRO A N 1
ATOM 804 C CA . PRO A 1 101 ? 9.977 -5.339 -19.114 1.00 48.09 101 PRO A CA 1
ATOM 805 C C . PRO A 1 101 ? 11.339 -4.701 -19.388 1.00 48.09 101 PRO A C 1
ATOM 807 O O . PRO A 1 101 ? 11.496 -3.956 -20.357 1.00 48.09 101 PRO A O 1
ATOM 810 N N . GLU A 1 102 ? 12.321 -4.938 -18.521 1.00 47.31 102 GLU A N 1
ATOM 811 C CA . GLU A 1 102 ? 13.712 -4.920 -18.961 1.00 47.31 102 GLU A CA 1
ATOM 812 C C . GLU A 1 102 ? 13.792 -5.988 -20.054 1.00 47.31 102 GLU A C 1
ATOM 814 O O . GLU A 1 102 ? 13.912 -7.172 -19.770 1.00 47.31 102 GLU A O 1
ATOM 819 N N . GLU A 1 103 ? 13.530 -5.566 -21.292 1.00 41.91 103 GLU A N 1
ATOM 820 C CA . GLU A 1 103 ? 13.691 -6.310 -22.537 1.00 41.91 103 GLU A CA 1
ATOM 821 C C . GLU A 1 103 ? 13.419 -7.820 -22.431 1.00 41.91 103 GLU A C 1
ATOM 823 O O . GLU A 1 103 ? 14.273 -8.655 -22.713 1.00 41.91 103 GLU A O 1
ATOM 828 N N . ALA A 1 104 ? 12.176 -8.194 -22.132 1.00 39.78 104 ALA A N 1
ATOM 829 C CA . ALA A 1 104 ? 11.625 -9.343 -22.828 1.00 39.78 104 ALA A CA 1
ATOM 830 C C . ALA A 1 104 ? 11.118 -8.817 -24.167 1.00 39.78 104 ALA A C 1
ATOM 832 O O . ALA A 1 104 ? 10.032 -8.251 -24.275 1.00 39.78 104 ALA A O 1
ATOM 833 N N . THR A 1 105 ? 11.945 -8.991 -25.184 1.00 39.56 105 THR A N 1
ATOM 834 C CA . THR A 1 105 ? 11.597 -8.992 -26.600 1.00 39.56 105 THR A CA 1
ATOM 835 C C . THR A 1 105 ? 10.511 -10.044 -26.899 1.00 39.56 105 THR A C 1
ATOM 837 O O . THR A 1 105 ? 10.716 -10.973 -27.670 1.00 39.56 105 THR A O 1
ATOM 840 N N . HIS A 1 106 ? 9.316 -9.912 -26.325 1.00 38.78 106 HIS A N 1
ATOM 841 C CA . HIS A 1 106 ? 8.096 -10.368 -26.982 1.00 38.78 106 HIS A CA 1
ATOM 842 C C . HIS A 1 106 ? 7.706 -9.214 -27.914 1.00 38.78 106 HIS A C 1
ATOM 844 O O . HIS A 1 106 ? 7.202 -8.191 -27.476 1.00 38.78 106 HIS A O 1
ATOM 850 N N . SER A 1 107 ? 8.149 -9.207 -29.171 1.00 44.91 107 SER A N 1
ATOM 851 C CA . SER A 1 107 ? 7.600 -10.080 -30.215 1.00 44.91 107 SER A CA 1
ATOM 852 C C . SER A 1 107 ? 6.080 -10.167 -30.109 1.00 44.91 107 SER A C 1
ATOM 854 O O . SER A 1 107 ? 5.536 -11.237 -29.884 1.00 44.91 107 SER A O 1
ATOM 856 N N . ASP A 1 108 ? 5.404 -9.033 -30.256 1.00 43.09 108 ASP A N 1
ATOM 857 C CA . ASP A 1 108 ? 4.082 -9.010 -30.866 1.00 43.09 108 ASP A CA 1
ATOM 858 C C . ASP A 1 108 ? 3.941 -7.712 -31.665 1.00 43.09 108 ASP A C 1
ATOM 860 O O . ASP A 1 108 ? 4.037 -6.614 -31.116 1.00 43.09 108 ASP A O 1
ATOM 864 N N . GLY A 1 109 ? 3.779 -7.844 -32.984 1.00 44.41 109 GLY A N 1
ATOM 865 C CA . GLY A 1 109 ? 3.186 -6.774 -33.780 1.00 44.41 109 GLY A CA 1
ATOM 866 C C . GLY A 1 109 ? 3.964 -6.211 -34.968 1.00 44.41 109 GLY A C 1
ATOM 867 O O . GLY A 1 109 ? 3.453 -5.272 -35.572 1.00 44.41 109 GLY A O 1
ATOM 868 N N . GLU A 1 110 ? 5.108 -6.758 -35.397 1.00 38.53 110 GLU A N 1
ATOM 869 C CA . GLU A 1 110 ? 5.377 -6.682 -36.840 1.00 38.53 110 GLU A CA 1
ATOM 870 C C . GLU A 1 110 ? 4.517 -7.772 -37.467 1.00 38.53 110 GLU A C 1
ATOM 872 O O . GLU A 1 110 ? 4.776 -8.965 -37.311 1.00 38.53 110 GLU A O 1
ATOM 877 N N . VAL A 1 111 ? 3.414 -7.352 -38.085 1.00 46.25 111 VAL A N 1
ATOM 878 C CA . VAL A 1 111 ? 2.659 -8.172 -39.023 1.00 46.25 111 VAL A CA 1
ATOM 879 C C . VAL A 1 111 ? 3.661 -8.827 -39.970 1.00 46.25 111 VAL A C 1
ATOM 881 O O . VAL A 1 111 ? 4.142 -8.200 -40.911 1.00 46.25 111 VAL A O 1
ATOM 884 N N . VAL A 1 112 ? 3.989 -10.095 -39.719 1.00 47.16 112 VAL A N 1
ATOM 885 C CA . VAL A 1 112 ? 4.638 -10.942 -40.711 1.00 47.16 112 VAL A CA 1
ATOM 886 C C . VAL A 1 112 ? 3.588 -11.121 -41.793 1.00 47.16 112 VAL A C 1
ATOM 888 O O . VAL A 1 112 ? 2.765 -12.035 -41.757 1.00 47.16 112 VAL A O 1
ATOM 891 N N . LEU A 1 113 ? 3.560 -10.171 -42.727 1.00 56.19 113 LEU A N 1
ATOM 892 C CA . LEU A 1 113 ? 2.936 -10.369 -44.016 1.00 56.19 113 LEU A CA 1
ATOM 893 C C . LEU A 1 113 ? 3.518 -11.689 -44.529 1.00 56.19 113 LEU A C 1
ATOM 895 O O . LEU A 1 113 ? 4.747 -11.792 -44.631 1.00 56.19 113 LEU A O 1
ATOM 899 N N . PRO A 1 114 ? 2.696 -12.718 -44.805 1.00 62.34 114 PRO A N 1
ATOM 900 C CA . PRO A 1 114 ? 3.216 -13.869 -45.517 1.00 62.34 114 PRO A CA 1
ATOM 901 C C . PRO A 1 114 ? 3.867 -13.329 -46.798 1.00 62.34 114 PRO A C 1
ATOM 903 O O . PRO A 1 114 ? 3.318 -12.396 -47.401 1.00 62.34 114 PRO A O 1
ATOM 906 N N . PRO A 1 115 ? 5.046 -13.840 -47.201 1.00 62.69 115 PRO A N 1
ATOM 907 C CA . PRO A 1 115 ? 5.627 -13.427 -48.466 1.00 62.69 115 PRO A CA 1
ATOM 908 C C . PRO A 1 115 ? 4.551 -13.609 -49.544 1.00 62.69 115 PRO A C 1
ATOM 910 O O . PRO A 1 115 ? 3.813 -14.603 -49.492 1.00 62.69 115 PRO A O 1
ATOM 913 N N . PRO A 1 116 ? 4.391 -12.645 -50.470 1.00 61.78 116 PRO A N 1
ATOM 914 C CA . PRO A 1 116 ? 3.401 -12.785 -51.521 1.00 61.78 116 PRO A CA 1
ATOM 915 C C . PRO A 1 116 ? 3.644 -14.128 -52.219 1.00 61.78 116 PRO A C 1
ATOM 917 O O . PRO A 1 116 ? 4.809 -14.505 -52.406 1.00 61.78 116 PRO A O 1
ATOM 920 N N . PRO A 1 117 ? 2.581 -14.877 -52.563 1.00 61.94 117 PRO A N 1
ATOM 921 C CA . PRO A 1 117 ? 2.753 -16.101 -53.322 1.00 61.94 117 PRO A CA 1
ATOM 922 C C . PRO A 1 117 ? 3.577 -15.766 -54.572 1.00 61.94 117 PRO A C 1
ATOM 924 O O . PRO A 1 117 ? 3.349 -14.711 -55.180 1.00 61.94 117 PRO A O 1
ATOM 927 N N . PRO A 1 118 ? 4.564 -16.603 -54.940 1.00 67.44 118 PRO A N 1
ATOM 928 C CA . PRO A 1 118 ? 5.246 -16.429 -56.210 1.00 67.44 118 PRO A CA 1
ATOM 929 C C . PRO A 1 118 ? 4.172 -16.357 -57.302 1.00 67.44 118 PRO A C 1
ATOM 931 O O . PRO A 1 118 ? 3.204 -17.120 -57.232 1.00 67.44 118 PRO A O 1
ATOM 934 N N . PRO A 1 119 ? 4.281 -15.439 -58.276 1.00 65.31 119 PRO A N 1
ATOM 935 C CA . PRO A 1 119 ? 3.358 -15.447 -59.396 1.00 65.31 119 PRO A CA 1
ATOM 936 C C . PRO A 1 119 ? 3.408 -16.842 -60.028 1.00 65.31 119 PRO A C 1
ATOM 938 O O . PRO A 1 119 ? 4.470 -17.278 -60.474 1.00 65.31 119 PRO A O 1
ATOM 941 N N . GLU A 1 120 ? 2.274 -17.549 -60.035 1.00 60.72 120 GLU A N 1
ATOM 942 C CA . GLU A 1 120 ? 2.061 -18.692 -60.919 1.00 60.72 120 GLU A CA 1
ATOM 943 C C . GLU A 1 120 ? 2.163 -18.166 -62.353 1.00 60.72 120 GLU A C 1
ATOM 945 O O . GLU A 1 120 ? 1.178 -17.770 -62.974 1.00 60.72 120 GLU A O 1
ATOM 950 N N . VAL A 1 121 ? 3.383 -18.110 -62.884 1.00 54.75 121 VAL A N 1
ATOM 951 C CA . VAL A 1 121 ? 3.595 -18.000 -64.321 1.00 54.75 121 VAL A CA 1
ATOM 952 C C . VAL A 1 121 ? 3.476 -19.414 -64.864 1.00 54.75 121 VAL A C 1
ATOM 954 O O . VAL A 1 121 ? 4.438 -20.174 -64.921 1.00 54.75 121 VAL A O 1
ATOM 957 N N . LEU A 1 122 ? 2.214 -19.753 -65.120 1.00 54.94 122 LEU A N 1
ATOM 958 C CA . LEU A 1 122 ? 1.698 -20.628 -66.161 1.00 54.94 122 LEU A CA 1
ATOM 959 C C . LEU A 1 122 ? 2.790 -21.386 -66.937 1.00 54.94 122 LEU A C 1
ATOM 961 O O . LEU A 1 122 ? 3.497 -20.818 -67.770 1.00 54.94 122 LEU A O 1
ATOM 965 N N . ILE A 1 123 ? 2.884 -22.691 -66.679 1.00 59.72 123 ILE A N 1
ATOM 966 C CA . ILE A 1 123 ? 3.517 -23.637 -67.597 1.00 59.72 123 ILE A CA 1
ATOM 967 C C . ILE A 1 123 ? 2.685 -23.594 -68.881 1.00 59.72 123 ILE A C 1
ATOM 969 O O . ILE A 1 123 ? 1.634 -24.224 -68.964 1.00 59.72 123 ILE A O 1
ATOM 973 N N . GLU A 1 124 ? 3.130 -22.819 -69.862 1.00 58.78 124 GLU A N 1
ATOM 974 C CA . GLU A 1 124 ? 2.611 -22.889 -71.222 1.00 58.78 124 GLU A CA 1
ATOM 975 C C . GLU A 1 124 ? 3.563 -23.775 -72.032 1.00 58.78 124 GLU A C 1
ATOM 977 O O . GLU A 1 124 ? 4.535 -23.326 -72.633 1.00 58.78 124 GLU A O 1
ATOM 982 N N . GLU A 1 125 ? 3.309 -25.081 -71.972 1.00 57.69 125 GLU A N 1
ATOM 983 C CA . GLU A 1 125 ? 3.700 -25.993 -73.043 1.00 57.69 125 GLU A CA 1
ATOM 984 C C . GLU A 1 125 ? 2.675 -25.798 -74.17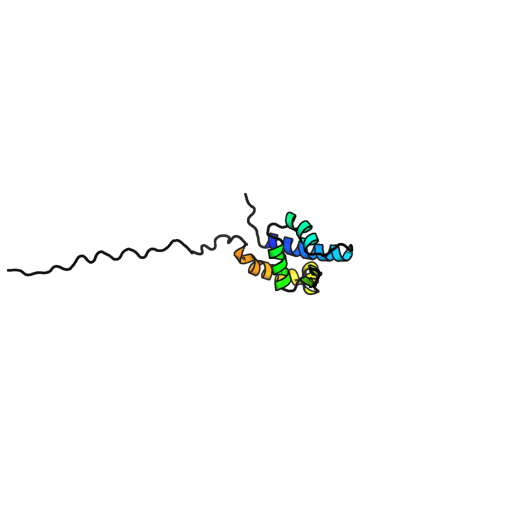0 1.00 57.69 125 GLU A C 1
ATOM 986 O O . GLU A 1 125 ? 1.467 -25.857 -73.921 1.00 57.69 125 GLU A O 1
ATOM 991 N N . PRO A 1 126 ? 3.124 -25.531 -75.405 1.00 50.62 126 PRO A N 1
ATOM 992 C CA . PRO A 1 126 ? 2.808 -26.526 -76.419 1.00 50.62 126 PRO A CA 1
ATOM 993 C C . PRO A 1 126 ? 3.918 -26.729 -77.464 1.00 50.62 126 PRO A C 1
ATOM 995 O O . PRO A 1 126 ? 4.414 -25.798 -78.088 1.00 50.62 126 PRO A O 1
ATOM 998 N N . ALA A 1 127 ? 4.217 -28.012 -77.673 1.00 49.88 127 ALA A N 1
ATOM 999 C CA . ALA A 1 127 ? 4.347 -28.690 -78.963 1.00 49.88 127 ALA A CA 1
ATOM 1000 C C . ALA A 1 127 ? 5.225 -28.074 -80.078 1.00 49.88 127 ALA A C 1
ATOM 1002 O O . ALA A 1 127 ? 4.860 -27.119 -80.761 1.00 49.88 127 ALA A O 1
ATOM 1003 N N . MET A 1 128 ? 6.311 -28.802 -80.370 1.00 47.12 128 MET A N 1
ATOM 1004 C CA . MET A 1 128 ? 6.869 -28.972 -81.722 1.00 47.12 128 MET A CA 1
ATOM 1005 C C . MET A 1 128 ? 5.766 -29.213 -82.765 1.00 47.12 128 MET A C 1
ATOM 1007 O O . MET A 1 128 ? 4.789 -29.918 -82.490 1.00 47.12 128 MET A O 1
ATOM 1011 N N . PRO A 1 129 ? 5.957 -28.694 -83.983 1.00 63.34 129 PRO A N 1
ATOM 1012 C CA . PRO A 1 129 ? 6.365 -29.591 -85.074 1.00 63.34 129 PRO A CA 1
ATOM 1013 C C . PRO A 1 129 ? 7.635 -29.159 -85.822 1.00 63.34 129 PRO A C 1
ATOM 1015 O O . PRO A 1 129 ? 7.844 -27.941 -86.018 1.00 63.34 129 PRO A O 1
#

Mean predicted aligned error: 12.64 Å

Secondary structure (DSSP, 8-state):
-PPP--HHHHHHHHHHHHHHHHHHHHHT---BHHHHHHHHGGG-SS-HHHHHHHHHHTTSEEE-TTSBEEE-HHHHHHHTTTTHHHHHHHHHHHTTTTS--SS------S--PPPPPPP----------

Solvent-accessible surface area (backbone atoms only — not comparable to full-atom values): 7934 Å² total; per-residue (Å²): 130,84,78,77,56,42,65,68,58,54,41,52,45,52,49,45,52,53,50,48,53,52,49,29,61,74,72,71,45,75,44,31,48,69,54,47,39,70,67,41,41,84,74,39,95,60,63,51,65,60,52,49,50,51,34,45,74,71,51,26,32,47,69,48,98,83,45,32,58,37,83,28,75,61,33,49,36,33,72,75,54,82,37,36,72,62,50,48,50,54,45,45,62,74,39,48,90,70,32,65,71,83,76,68,82,70,86,79,78,80,77,77,67,72,77,75,75,75,80,85,76,70,87,78,80,80,79,86,133

Foldseek 3Di:
DPPQCDLVQQLVLLLVLLVVLVVCVVVVHFQAPVVSQVVSVVVHPDRPVLSVCLCVVVVQWDADPRNGIDGDPLVVCCNVPNCVVVSSVSSCVSCVVVRPPPDPPPDDDPPPPPPPPDPPPDPDDDDDD

Radius of gyration: 26.39 Å; Cα contacts (8 Å, |Δi|>4): 104; chains: 1; bounding box: 34×42×101 Å